Protein AF-A0A2N1U5N4-F1 (afdb_monomer_lite)

Foldseek 3Di:
DDDPPPDALVRLQVVLVVDPDLVSNLVSLVVSLVRLVVQLVVLVVDDPVPDVVSVVVSVVSNVVSVVSNVVSVVVNVVSD

Sequence (80 aa):
MGEGHSGSIGANYIEANEALSKKDFVMRIKICRKEAKESRYWLKLVNIDGKKELEKERNILENEACELTHIFGSIVTKSE

Secondary structure (DSSP, 8-state):
--------HHHHHHHHHT-SSHHHHHHHHHHHHHHHHHHHHHHHH---TT-HHHHHHHHHHHHHHHHHHHHHHHHHHH--

Radius of gyration: 14.68 Å; chains: 1; bounding box: 34×19×42 Å

pLDDT: mean 91.71, std 13.93, range [37.75, 98.62]

Structure (mmCIF, N/CA/C/O backbone):
data_AF-A0A2N1U5N4-F1
#
_entry.id   AF-A0A2N1U5N4-F1
#
loop_
_atom_site.group_PDB
_atom_site.id
_atom_site.type_symbol
_atom_site.label_atom_id
_atom_site.label_alt_id
_atom_site.label_comp_id
_atom_site.label_asym_id
_atom_site.label_entity_id
_atom_site.label_seq_id
_atom_site.pdbx_PDB_ins_code
_atom_site.Cartn_x
_atom_site.Cartn_y
_atom_site.Cartn_z
_atom_site.occupancy
_atom_site.B_iso_or_equiv
_atom_site.auth_seq_id
_atom_site.auth_comp_id
_atom_site.auth_asym_id
_atom_site.auth_atom_id
_atom_site.pdbx_PDB_model_num
ATOM 1 N N . MET A 1 1 ? -13.132 0.274 -22.363 1.00 37.75 1 MET A N 1
ATOM 2 C CA . MET A 1 1 ? -12.106 -0.773 -22.207 1.00 37.75 1 MET A CA 1
ATOM 3 C C . MET A 1 1 ? -11.797 -0.854 -20.720 1.00 37.75 1 MET A C 1
ATOM 5 O O . MET A 1 1 ? -11.056 -0.023 -20.219 1.00 37.75 1 MET A O 1
ATOM 9 N N . GLY A 1 2 ? -12.514 -1.700 -19.982 1.00 42.31 2 GLY A N 1
ATOM 10 C CA . GLY A 1 2 ? -12.258 -1.883 -18.555 1.00 42.31 2 GLY A CA 1
ATOM 11 C C . GLY A 1 2 ? -11.115 -2.872 -18.407 1.00 42.31 2 GLY A C 1
ATOM 12 O O . GLY A 1 2 ? -11.319 -4.055 -18.655 1.00 42.31 2 GLY A O 1
ATOM 13 N N . GLU A 1 3 ? -9.918 -2.396 -18.078 1.00 44.81 3 GLU A N 1
ATOM 14 C CA . GLU A 1 3 ? -8.846 -3.286 -17.640 1.00 44.81 3 GLU A CA 1
ATOM 15 C C . GLU A 1 3 ? -9.229 -3.795 -16.248 1.00 44.81 3 GLU A C 1
ATOM 17 O O . GLU A 1 3 ? -9.224 -3.052 -15.267 1.00 44.81 3 GLU A O 1
ATOM 22 N N . GLY A 1 4 ? -9.667 -5.052 -16.184 1.00 42.72 4 GLY A N 1
ATOM 23 C CA . GLY A 1 4 ? -9.870 -5.750 -14.925 1.00 42.72 4 GLY A CA 1
ATOM 24 C C . GLY A 1 4 ? -8.516 -5.959 -14.259 1.00 42.72 4 GLY A C 1
ATOM 25 O O . GLY A 1 4 ? -7.785 -6.877 -14.619 1.00 42.72 4 GLY A O 1
ATOM 26 N N . HIS A 1 5 ? -8.172 -5.104 -13.299 1.00 50.22 5 HIS A N 1
ATOM 27 C CA . HIS A 1 5 ? -7.054 -5.349 -12.395 1.00 50.22 5 HIS A CA 1
ATOM 28 C C . HIS A 1 5 ? -7.502 -6.421 -11.395 1.00 50.22 5 HIS A C 1
ATOM 30 O O . HIS A 1 5 ? -8.166 -6.127 -10.408 1.00 50.22 5 HIS A O 1
ATOM 36 N N . SER A 1 6 ? -7.222 -7.686 -11.709 1.00 55.16 6 SER A N 1
ATOM 37 C CA . SER A 1 6 ? -7.516 -8.832 -10.833 1.00 55.16 6 SER A CA 1
ATOM 38 C C . SER A 1 6 ? -6.357 -9.158 -9.873 1.00 55.16 6 SER A C 1
ATOM 40 O O . SER A 1 6 ? -6.389 -10.194 -9.209 1.00 55.16 6 SER A O 1
ATOM 42 N N . GLY A 1 7 ? -5.321 -8.314 -9.824 1.00 63.41 7 GLY A N 1
ATOM 43 C CA . GLY A 1 7 ? -4.158 -8.463 -8.948 1.00 63.41 7 GLY A CA 1
ATOM 44 C C . GLY A 1 7 ? -4.327 -7.701 -7.634 1.00 63.41 7 GLY A C 1
ATOM 45 O O . GLY A 1 7 ? -5.085 -6.742 -7.554 1.00 63.41 7 GLY A O 1
ATOM 46 N N . SER A 1 8 ? -3.636 -8.147 -6.588 1.00 86.06 8 SER A N 1
ATOM 47 C CA . SER A 1 8 ? -3.448 -7.373 -5.358 1.00 86.06 8 SER A CA 1
ATOM 48 C C . SER A 1 8 ? -2.135 -6.591 -5.421 1.00 86.06 8 SER A C 1
ATOM 50 O O . SER A 1 8 ? -1.271 -6.883 -6.254 1.00 86.06 8 SER A O 1
ATOM 52 N N . ILE A 1 9 ? -1.928 -5.673 -4.471 1.00 91.44 9 ILE A N 1
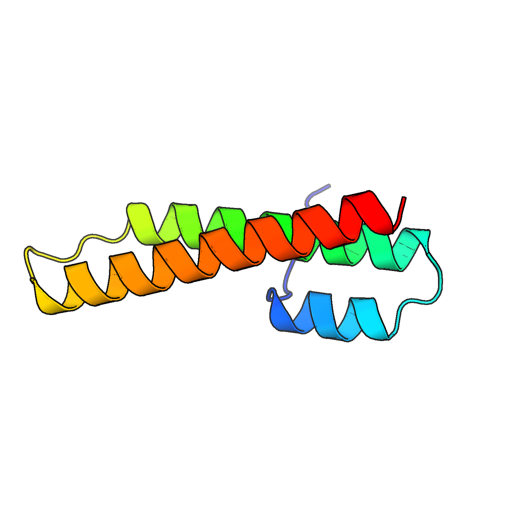ATOM 53 C CA . ILE A 1 9 ? -0.685 -4.892 -4.348 1.00 91.44 9 ILE A CA 1
ATOM 54 C C . ILE A 1 9 ? 0.542 -5.816 -4.369 1.00 91.44 9 ILE A C 1
ATOM 56 O O . ILE A 1 9 ? 1.541 -5.520 -5.021 1.00 91.44 9 ILE A O 1
ATOM 60 N N . GLY A 1 10 ? 0.452 -6.955 -3.674 1.00 89.88 10 GLY A N 1
ATOM 61 C CA . GLY A 1 10 ? 1.522 -7.947 -3.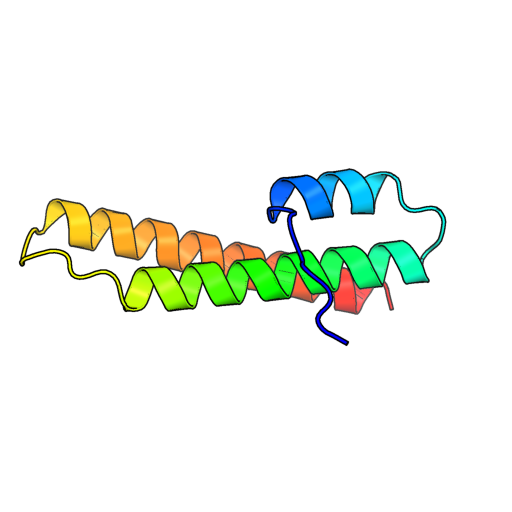611 1.00 89.88 10 GLY A CA 1
ATOM 62 C C . GLY A 1 10 ? 1.791 -8.622 -4.955 1.00 89.88 10 GLY A C 1
ATOM 63 O O . GLY A 1 10 ? 2.948 -8.729 -5.348 1.00 89.88 10 GLY A O 1
ATOM 64 N N . ALA A 1 11 ? 0.745 -9.025 -5.683 1.00 91.06 11 ALA A N 1
ATOM 65 C CA . ALA A 1 11 ? 0.896 -9.651 -6.998 1.00 91.06 11 ALA A CA 1
ATOM 66 C C . ALA A 1 11 ? 1.555 -8.690 -7.999 1.00 91.06 11 ALA A C 1
ATOM 68 O O . ALA A 1 11 ? 2.571 -9.028 -8.601 1.00 91.06 11 ALA A O 1
ATOM 69 N N . ASN A 1 12 ? 1.053 -7.454 -8.084 1.00 91.31 12 ASN A N 1
ATOM 70 C CA . ASN A 1 12 ? 1.633 -6.429 -8.952 1.00 91.31 12 ASN A CA 1
ATOM 71 C C . ASN A 1 12 ? 3.085 -6.095 -8.569 1.00 91.31 12 ASN A C 1
ATOM 73 O O . ASN A 1 12 ? 3.901 -5.810 -9.444 1.00 91.31 12 ASN A O 1
ATOM 77 N N . TYR A 1 13 ? 3.434 -6.136 -7.278 1.00 94.62 13 TYR A N 1
ATOM 78 C CA . TYR A 1 13 ? 4.805 -5.893 -6.827 1.00 94.62 13 TYR A CA 1
ATOM 79 C C . TYR A 1 13 ? 5.759 -7.045 -7.175 1.00 94.62 13 TYR A C 1
ATOM 81 O O . TYR A 1 13 ? 6.877 -6.788 -7.618 1.00 94.62 13 TYR A O 1
ATOM 89 N N . ILE A 1 14 ? 5.324 -8.301 -7.023 1.00 94.81 14 ILE A N 1
ATOM 90 C CA . ILE A 1 14 ? 6.087 -9.480 -7.468 1.00 94.81 14 ILE A CA 1
ATOM 91 C C . ILE A 1 14 ? 6.345 -9.379 -8.969 1.00 94.81 14 ILE A C 1
ATOM 93 O O . ILE A 1 14 ? 7.492 -9.437 -9.403 1.00 94.81 14 ILE A O 1
ATOM 97 N N . GLU A 1 15 ? 5.297 -9.117 -9.747 1.00 92.00 15 GLU A N 1
ATOM 98 C CA . GLU A 1 15 ? 5.426 -8.941 -11.185 1.00 92.00 15 GLU A CA 1
ATOM 99 C C . GLU A 1 15 ? 6.322 -7.746 -11.547 1.00 92.00 15 GLU A C 1
ATOM 101 O O . GLU A 1 15 ? 7.077 -7.809 -12.514 1.00 92.00 15 GLU A O 1
ATOM 106 N N . ALA A 1 16 ? 6.282 -6.643 -10.792 1.00 93.69 16 ALA A N 1
ATOM 107 C CA . ALA A 1 16 ? 7.178 -5.515 -11.033 1.00 93.69 16 ALA A CA 1
ATOM 108 C C . ALA A 1 16 ? 8.641 -5.959 -10.920 1.00 93.69 16 ALA A C 1
ATOM 110 O O . ALA A 1 16 ? 9.444 -5.633 -11.787 1.00 93.69 16 ALA A O 1
ATOM 111 N N . ASN A 1 17 ? 8.985 -6.764 -9.916 1.00 94.00 17 ASN A N 1
ATOM 112 C CA . ASN A 1 17 ? 10.349 -7.272 -9.750 1.00 94.00 17 ASN A CA 1
ATOM 113 C C . ASN A 1 17 ? 10.795 -8.220 -10.882 1.00 94.00 17 ASN A C 1
ATOM 115 O O . ASN A 1 17 ? 11.993 -8.365 -11.108 1.00 94.00 17 ASN A O 1
ATOM 119 N N . GLU A 1 18 ? 9.853 -8.805 -11.623 1.00 95.62 18 GLU A N 1
ATOM 120 C CA . GLU A 1 18 ? 10.092 -9.640 -12.810 1.00 95.62 18 GLU A CA 1
ATOM 121 C C . GLU A 1 18 ? 9.862 -8.883 -14.136 1.00 95.62 18 GLU A C 1
ATOM 123 O O . GLU A 1 18 ? 9.706 -9.488 -15.199 1.00 95.62 18 GLU A O 1
ATOM 128 N N . ALA A 1 19 ? 9.797 -7.547 -14.099 1.00 94.25 19 ALA A N 1
ATOM 129 C CA . ALA A 1 19 ? 9.469 -6.735 -15.265 1.00 94.25 19 ALA A CA 1
ATOM 130 C C . ALA A 1 19 ? 10.480 -6.884 -16.411 1.00 94.25 19 ALA A C 1
ATOM 132 O O . ALA A 1 19 ? 11.697 -6.848 -16.227 1.00 94.25 19 ALA A O 1
ATOM 133 N N . LEU A 1 20 ? 9.955 -6.939 -17.637 1.00 93.06 20 LEU A N 1
ATOM 134 C CA . LEU A 1 20 ? 10.758 -7.103 -18.855 1.00 93.06 20 LEU A CA 1
ATOM 135 C C . LEU A 1 20 ? 11.386 -5.786 -19.338 1.00 93.06 20 LEU A C 1
ATOM 137 O O . LEU A 1 20 ? 12.229 -5.776 -20.234 1.00 93.06 20 LEU A O 1
ATOM 141 N N . SER A 1 21 ? 10.954 -4.648 -18.786 1.00 96.31 21 SER A N 1
ATOM 142 C CA . SER A 1 21 ? 11.500 -3.328 -19.108 1.00 96.31 21 SER A CA 1
ATOM 143 C C . SER A 1 21 ? 11.268 -2.318 -17.982 1.00 96.31 21 SER A C 1
ATOM 145 O O . SER A 1 21 ? 10.361 -2.474 -17.167 1.00 96.31 21 SER A O 1
ATOM 147 N N . LYS A 1 22 ? 12.019 -1.205 -17.995 1.00 95.81 22 LYS A N 1
ATOM 148 C CA . LYS A 1 22 ? 11.813 -0.072 -17.070 1.00 95.81 22 LYS A CA 1
ATOM 149 C C . LYS A 1 22 ? 10.391 0.506 -17.169 1.00 95.81 22 LYS A C 1
ATOM 151 O O . LYS A 1 22 ? 9.799 0.869 -16.159 1.00 95.81 22 LYS A O 1
ATOM 156 N N . LYS A 1 23 ? 9.818 0.564 -18.378 1.00 95.56 23 LYS A N 1
ATOM 157 C CA . LYS A 1 23 ? 8.449 1.062 -18.594 1.00 95.56 23 LYS A CA 1
ATOM 158 C C . LYS A 1 23 ? 7.402 0.137 -17.967 1.00 95.56 23 LYS A C 1
ATOM 160 O O . LYS A 1 23 ? 6.467 0.627 -17.341 1.00 95.56 23 LYS A O 1
ATOM 165 N N . ASP A 1 24 ? 7.581 -1.170 -18.131 1.00 94.75 24 ASP A N 1
ATOM 166 C CA . ASP A 1 24 ? 6.726 -2.206 -17.541 1.00 94.75 24 ASP A CA 1
ATOM 167 C C . ASP A 1 24 ? 6.812 -2.186 -16.005 1.00 94.75 24 ASP A C 1
ATOM 169 O O . ASP A 1 24 ? 5.794 -2.082 -15.323 1.00 94.75 24 ASP A O 1
ATOM 173 N N . PHE A 1 25 ? 8.032 -2.100 -15.462 1.00 96.50 25 PHE A N 1
ATOM 174 C CA . PHE A 1 25 ? 8.272 -1.904 -14.031 1.00 96.50 25 PHE A CA 1
ATOM 175 C C . PHE A 1 25 ? 7.496 -0.698 -13.481 1.00 96.50 25 PHE A C 1
ATOM 177 O O . PHE A 1 25 ? 6.712 -0.824 -12.541 1.00 96.50 25 PHE A O 1
ATOM 184 N N . VAL A 1 26 ? 7.663 0.480 -14.095 1.00 97.00 26 VAL A N 1
ATOM 185 C CA . VAL A 1 26 ? 6.987 1.711 -13.654 1.00 97.00 26 VAL A CA 1
ATOM 186 C C . VAL A 1 26 ? 5.466 1.590 -13.756 1.00 97.00 26 VAL A C 1
ATOM 188 O O . VAL A 1 26 ? 4.763 2.077 -12.869 1.00 97.00 26 VAL A O 1
ATOM 191 N N . MET A 1 27 ? 4.939 0.949 -14.805 1.00 95.94 27 MET A N 1
ATOM 192 C CA . MET A 1 27 ? 3.502 0.700 -14.945 1.00 95.94 27 MET A CA 1
ATOM 193 C C . MET A 1 27 ? 2.971 -0.150 -13.785 1.00 95.94 27 MET A C 1
ATOM 195 O O . MET A 1 27 ? 2.004 0.255 -13.140 1.00 95.94 27 MET A O 1
ATOM 199 N N . ARG A 1 28 ? 3.626 -1.272 -13.468 1.00 95.88 28 ARG A N 1
ATOM 200 C CA . ARG A 1 28 ? 3.218 -2.163 -12.371 1.00 95.88 28 ARG A CA 1
ATOM 201 C C . ARG A 1 28 ? 3.280 -1.475 -11.007 1.00 95.88 28 ARG A C 1
ATOM 203 O O . ARG A 1 28 ? 2.319 -1.534 -10.247 1.00 95.88 28 ARG A O 1
ATOM 210 N N . ILE A 1 29 ? 4.328 -0.694 -10.728 1.00 97.75 29 ILE A N 1
ATOM 211 C CA . ILE A 1 29 ? 4.404 0.094 -9.484 1.00 97.75 29 ILE A CA 1
ATOM 212 C C . ILE A 1 29 ? 3.303 1.173 -9.417 1.00 97.75 29 ILE A C 1
ATOM 214 O O . ILE A 1 29 ? 2.758 1.440 -8.340 1.00 97.75 29 ILE A O 1
ATOM 218 N N . LYS A 1 30 ? 2.920 1.788 -10.548 1.00 96.88 30 LYS A N 1
ATOM 219 C CA . LYS A 1 30 ? 1.777 2.721 -10.600 1.00 96.88 30 LYS A CA 1
ATOM 220 C C . LYS A 1 30 ? 0.458 2.018 -10.254 1.00 96.88 30 LYS A C 1
ATOM 222 O O . LYS A 1 30 ? -0.364 2.630 -9.568 1.00 96.88 30 LYS A O 1
ATOM 227 N N . ILE A 1 31 ? 0.283 0.755 -10.653 1.00 96.12 31 ILE A N 1
ATOM 228 C CA . ILE A 1 31 ? -0.866 -0.073 -10.253 1.00 96.12 31 ILE A CA 1
ATOM 229 C C . ILE A 1 31 ? -0.827 -0.344 -8.741 1.00 96.12 31 ILE A C 1
ATOM 231 O O . ILE A 1 31 ? -1.803 -0.018 -8.067 1.00 96.12 31 ILE A O 1
ATOM 235 N N . CYS A 1 32 ? 0.311 -0.771 -8.171 1.00 96.94 32 CYS A N 1
ATOM 236 C CA . CYS A 1 32 ? 0.456 -0.948 -6.715 1.00 96.94 32 CYS A CA 1
ATOM 237 C C . CYS A 1 32 ? 0.060 0.315 -5.929 1.00 96.94 32 CYS A C 1
ATOM 239 O O . CYS A 1 32 ? -0.655 0.252 -4.930 1.00 96.94 32 CYS A O 1
ATOM 241 N N . ARG A 1 33 ? 0.495 1.497 -6.395 1.00 97.44 33 ARG A N 1
ATOM 242 C CA . ARG A 1 33 ? 0.139 2.790 -5.782 1.00 97.44 33 ARG A CA 1
ATOM 243 C C . ARG A 1 33 ? -1.356 3.093 -5.883 1.00 97.44 33 ARG A C 1
ATOM 245 O O . ARG A 1 33 ? -1.904 3.697 -4.963 1.00 97.44 33 ARG A O 1
ATOM 252 N N . LYS A 1 34 ? -2.001 2.753 -7.002 1.00 96.38 34 LYS A N 1
ATOM 253 C CA . LYS A 1 34 ? -3.448 2.931 -7.193 1.00 96.38 34 LYS A CA 1
ATOM 254 C C . LYS A 1 34 ? -4.223 2.031 -6.229 1.00 96.38 34 LYS A C 1
ATOM 256 O O . LYS A 1 34 ? -5.057 2.542 -5.489 1.00 96.38 34 LYS A O 1
ATOM 261 N N . GLU A 1 35 ? -3.880 0.750 -6.165 1.00 96.12 35 GLU A N 1
ATOM 262 C CA . GLU A 1 35 ? -4.527 -0.219 -5.275 1.00 96.12 35 GLU A CA 1
ATOM 263 C C . GLU A 1 35 ? -4.329 0.142 -3.793 1.00 96.12 35 GLU A C 1
ATOM 265 O O . GLU A 1 35 ? -5.283 0.097 -3.024 1.00 96.12 35 GLU A O 1
ATOM 270 N N . ALA A 1 36 ? -3.147 0.625 -3.384 1.00 96.88 36 ALA A N 1
ATOM 271 C CA . ALA A 1 36 ? -2.922 1.122 -2.019 1.00 96.88 36 ALA A CA 1
ATOM 272 C C . ALA A 1 36 ? -3.838 2.309 -1.656 1.00 96.88 36 ALA A C 1
ATOM 274 O O . ALA A 1 36 ? -4.377 2.375 -0.548 1.00 96.88 36 ALA A O 1
ATOM 275 N N . LYS A 1 37 ? -4.068 3.233 -2.600 1.00 96.81 37 LYS A N 1
ATOM 276 C CA . LYS A 1 37 ? -5.006 4.351 -2.409 1.00 96.81 37 LYS A CA 1
ATOM 277 C C . LYS A 1 37 ? -6.453 3.879 -2.306 1.00 96.81 37 LYS A C 1
ATOM 279 O O . LYS A 1 37 ? -7.192 4.413 -1.480 1.00 96.81 37 LYS A O 1
ATOM 284 N N . GLU A 1 38 ? -6.850 2.915 -3.131 1.00 96.62 38 GLU A N 1
ATOM 285 C CA . GLU A 1 38 ? -8.190 2.323 -3.096 1.00 96.62 38 GLU A CA 1
ATOM 286 C C . GLU A 1 38 ? -8.421 1.580 -1.775 1.00 96.62 38 GLU A C 1
ATOM 288 O O . GLU A 1 38 ? -9.412 1.855 -1.105 1.00 96.62 38 GLU A O 1
ATOM 293 N N . SER A 1 39 ? -7.473 0.753 -1.321 1.00 95.75 39 SER A N 1
ATOM 294 C CA . SER A 1 39 ? -7.526 0.094 -0.007 1.00 95.75 39 SER A CA 1
ATOM 295 C C . SER A 1 39 ? -7.698 1.100 1.129 1.00 95.75 39 SER A C 1
ATOM 297 O O . SER A 1 39 ? -8.573 0.937 1.978 1.00 95.75 39 SER A O 1
ATOM 299 N N . ARG A 1 40 ? -6.929 2.198 1.112 1.00 97.25 40 ARG A N 1
ATOM 300 C CA . ARG A 1 40 ? -7.072 3.278 2.097 1.00 97.25 40 ARG A CA 1
ATOM 301 C C . ARG A 1 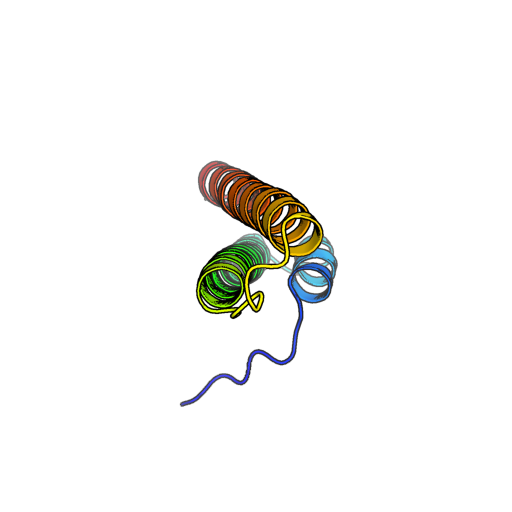40 ? -8.461 3.920 2.059 1.00 97.25 40 ARG A C 1
ATOM 303 O O . ARG A 1 40 ? -9.028 4.223 3.106 1.00 97.25 40 ARG A O 1
ATOM 310 N N . TYR A 1 41 ? -8.997 4.169 0.867 1.00 97.12 41 TYR A N 1
ATOM 311 C CA . TYR A 1 41 ? -10.340 4.723 0.703 1.00 97.12 41 TYR A CA 1
ATOM 312 C C . TYR A 1 41 ? -11.405 3.776 1.265 1.00 97.12 41 TYR A C 1
ATOM 314 O O . TYR A 1 41 ? -12.258 4.214 2.034 1.00 97.12 41 TYR A O 1
ATOM 322 N N . TRP A 1 42 ? -11.312 2.482 0.957 1.00 97.38 42 TRP A N 1
ATOM 323 C CA . TRP A 1 42 ? -12.246 1.484 1.468 1.00 97.38 42 TRP A CA 1
ATOM 324 C C . TRP A 1 42 ? -12.195 1.371 2.987 1.00 97.38 42 TRP A C 1
ATOM 326 O O . TRP A 1 42 ? -13.252 1.389 3.609 1.00 97.38 42 TRP A O 1
ATOM 336 N N . LEU A 1 43 ? -11.003 1.367 3.595 1.00 96.81 43 LEU A N 1
ATOM 337 C CA . LEU A 1 43 ? -10.848 1.350 5.054 1.00 96.81 43 LEU A CA 1
ATOM 338 C C . LEU A 1 43 ? -11.613 2.494 5.730 1.00 96.81 43 LEU A C 1
ATOM 340 O O . LEU A 1 43 ? -12.299 2.258 6.718 1.00 96.81 43 LEU A O 1
ATOM 344 N N . LYS A 1 44 ? -11.582 3.706 5.164 1.00 94.50 44 LYS A N 1
ATOM 345 C CA . LYS A 1 44 ? -12.333 4.862 5.690 1.00 94.50 44 LYS A CA 1
ATOM 346 C C . LYS A 1 44 ? -13.848 4.705 5.614 1.00 94.50 44 LYS A C 1
ATOM 348 O O . LYS A 1 44 ? -14.555 5.309 6.415 1.00 94.50 44 LYS A O 1
ATOM 353 N N . LEU A 1 45 ? -14.343 3.942 4.643 1.00 96.38 45 LEU A N 1
ATOM 354 C CA . LEU A 1 45 ? -15.772 3.691 4.461 1.00 96.38 45 LEU A CA 1
ATOM 355 C C . LEU A 1 45 ? -16.293 2.533 5.315 1.00 96.38 45 LEU A C 1
ATOM 357 O O . LEU A 1 45 ? -17.506 2.412 5.486 1.00 96.38 45 LEU A O 1
ATOM 361 N N . VAL A 1 46 ? -15.410 1.685 5.853 1.00 95.38 46 VAL A N 1
ATOM 362 C CA . VAL A 1 46 ? -15.816 0.577 6.722 1.00 95.38 46 VAL A CA 1
ATOM 363 C C . VAL A 1 46 ? -16.485 1.129 7.981 1.00 95.38 46 VAL A C 1
ATOM 365 O O . VAL A 1 46 ? -15.878 1.857 8.775 1.00 95.38 46 VAL A O 1
ATOM 368 N N . ASN A 1 47 ? -17.746 0.740 8.176 1.00 94.62 47 ASN A N 1
ATOM 369 C CA . ASN A 1 47 ? -18.469 0.984 9.415 1.00 94.62 47 ASN A CA 1
ATOM 370 C C . ASN A 1 47 ? -17.987 0.005 10.493 1.00 94.62 47 ASN A C 1
ATOM 372 O O . ASN A 1 47 ? -18.062 -1.209 10.322 1.00 94.62 47 ASN A O 1
ATOM 376 N N . ILE A 1 48 ? -17.522 0.552 11.611 1.00 95.50 48 ILE A N 1
ATOM 377 C CA . ILE A 1 48 ? -16.985 -0.206 12.745 1.00 95.50 48 ILE A CA 1
ATOM 378 C C . ILE A 1 48 ? -18.000 -0.424 13.875 1.00 95.50 48 ILE A C 1
ATOM 380 O O . ILE A 1 48 ? -17.641 -0.989 14.902 1.00 95.50 48 ILE A O 1
ATOM 384 N N . ASP A 1 49 ? -19.244 0.046 13.732 1.00 95.31 49 ASP A N 1
ATOM 385 C CA . ASP A 1 49 ? -20.303 -0.120 14.743 1.00 95.31 49 ASP A CA 1
ATOM 386 C C . ASP A 1 49 ? -19.894 0.386 16.148 1.00 95.31 49 ASP A C 1
ATOM 388 O O . ASP A 1 49 ? -20.202 -0.207 17.178 1.00 95.31 49 ASP A O 1
ATOM 392 N N . GLY A 1 50 ? -19.099 1.464 16.198 1.00 93.38 50 GLY A N 1
ATOM 393 C CA . GLY A 1 50 ? -18.616 2.072 17.447 1.00 93.38 50 GLY A CA 1
ATOM 394 C C . GLY A 1 50 ? -17.576 1.256 18.233 1.00 93.38 50 GLY A C 1
ATOM 395 O O . GLY A 1 50 ? -17.191 1.658 19.334 1.00 93.38 50 GLY A O 1
ATOM 396 N N . LYS A 1 51 ? -17.093 0.137 17.685 1.00 97.19 51 LYS A N 1
ATOM 397 C CA . LYS A 1 51 ? -16.098 -0.747 18.307 1.00 97.19 51 LYS A CA 1
ATOM 398 C C . LYS A 1 51 ? -14.705 -0.113 18.320 1.00 97.19 51 LYS A C 1
ATOM 400 O O . LYS A 1 51 ? -14.064 0.031 17.279 1.00 97.19 51 LYS A O 1
ATOM 405 N N . LYS A 1 52 ? -14.212 0.259 19.506 1.00 95.00 52 LYS A N 1
ATOM 406 C CA . LYS A 1 52 ? -12.926 0.971 19.686 1.00 95.00 52 LYS A CA 1
ATOM 407 C C . LYS A 1 52 ? -11.716 0.156 19.222 1.00 95.00 52 LYS A C 1
ATOM 409 O O . LYS A 1 52 ? -10.735 0.714 18.743 1.00 95.00 52 LYS A O 1
ATOM 414 N N . GLU A 1 53 ? -11.775 -1.155 19.376 1.00 95.50 53 GLU A N 1
ATOM 415 C CA . GLU A 1 53 ? -10.771 -2.102 18.906 1.00 95.50 53 GLU A CA 1
ATOM 416 C C . GLU A 1 53 ? -10.673 -2.109 17.376 1.00 95.50 53 GLU A C 1
ATOM 418 O O . GLU A 1 53 ? -9.568 -2.059 16.840 1.00 95.50 53 GLU A O 1
ATOM 423 N N . LEU A 1 54 ? -11.811 -2.052 16.675 1.00 96.88 54 LEU A N 1
ATOM 424 C CA . LEU A 1 54 ? -11.848 -1.961 15.214 1.00 96.88 54 LEU A CA 1
ATOM 425 C C . LEU A 1 54 ? -11.460 -0.568 14.715 1.00 96.88 54 LEU A C 1
ATOM 427 O O . LEU A 1 54 ? -10.843 -0.456 13.663 1.00 96.88 54 LEU A O 1
ATOM 431 N N . GLU A 1 55 ? -11.765 0.490 15.472 1.00 96.69 55 GLU A N 1
ATOM 432 C CA . GLU A 1 55 ? -11.264 1.842 15.193 1.00 96.69 55 GLU A CA 1
ATOM 433 C C . GLU A 1 55 ? -9.731 1.868 15.191 1.00 96.69 55 GLU A C 1
ATOM 435 O O . GLU A 1 55 ? -9.104 2.399 14.275 1.00 96.69 55 GLU A O 1
ATOM 440 N N . LYS A 1 56 ? -9.118 1.266 16.218 1.00 96.56 56 LYS A N 1
ATOM 441 C CA . LYS A 1 56 ? -7.662 1.165 16.327 1.00 96.56 56 LYS A CA 1
ATOM 442 C C . LYS A 1 56 ? -7.078 0.386 15.150 1.00 96.56 56 LYS A C 1
ATOM 444 O O . LYS A 1 56 ? -6.128 0.865 14.536 1.00 96.56 56 LYS A O 1
ATOM 449 N N . GLU A 1 57 ? -7.658 -0.767 14.828 1.00 97.38 57 GLU A N 1
ATOM 450 C CA . GLU A 1 57 ? -7.223 -1.602 13.705 1.00 97.38 57 GLU A CA 1
ATOM 451 C C . GLU A 1 57 ? -7.337 -0.854 12.371 1.00 97.38 57 GLU A C 1
ATOM 453 O O . GLU A 1 57 ? -6.376 -0.780 11.610 1.00 97.38 57 GLU A O 1
ATOM 458 N N . ARG A 1 58 ? -8.478 -0.199 12.121 1.00 97.31 58 ARG A N 1
ATOM 459 C CA . ARG A 1 58 ? -8.695 0.619 10.924 1.00 97.31 58 ARG A CA 1
ATOM 460 C C . ARG A 1 58 ? -7.639 1.710 10.789 1.00 97.31 58 ARG A C 1
ATOM 462 O O . ARG A 1 58 ? -7.135 1.913 9.691 1.00 97.31 58 ARG A O 1
ATOM 469 N N . ASN A 1 59 ? -7.290 2.392 11.879 1.00 96.88 59 ASN A N 1
ATOM 470 C CA . ASN A 1 59 ? -6.274 3.446 11.855 1.00 96.88 59 ASN A CA 1
ATOM 471 C C . ASN A 1 59 ? -4.871 2.896 11.558 1.00 96.88 59 ASN A C 1
ATOM 473 O O . ASN A 1 59 ? -4.112 3.535 10.832 1.00 96.88 59 ASN A O 1
ATOM 477 N N . ILE A 1 60 ? -4.530 1.711 12.076 1.00 98.19 60 ILE A N 1
ATOM 478 C CA . ILE A 1 60 ? -3.268 1.026 11.753 1.00 98.19 60 ILE A CA 1
ATOM 479 C C . ILE A 1 60 ? -3.223 0.686 10.259 1.00 98.19 60 ILE A C 1
ATOM 481 O O . ILE A 1 60 ? -2.285 1.086 9.573 1.00 98.19 60 ILE A O 1
ATOM 485 N N . LEU A 1 61 ? -4.269 0.037 9.743 1.00 98.12 61 LEU A N 1
ATOM 486 C CA . LEU A 1 61 ? -4.362 -0.349 8.334 1.00 98.12 61 LEU A CA 1
ATOM 487 C C . LEU A 1 61 ? -4.404 0.870 7.397 1.00 98.12 61 LEU A C 1
ATOM 489 O O . LEU A 1 61 ? -3.832 0.845 6.307 1.00 98.12 61 LEU A O 1
ATOM 493 N N . GLU A 1 62 ? -5.061 1.965 7.800 1.00 98.12 62 GLU A N 1
ATOM 494 C CA . GLU A 1 62 ? -5.090 3.201 7.011 1.00 98.12 62 GLU A CA 1
ATOM 495 C C . GLU A 1 62 ? -3.685 3.807 6.894 1.00 98.12 62 GLU A C 1
ATOM 497 O O . GLU A 1 62 ? -3.293 4.261 5.811 1.00 98.12 62 GLU A O 1
ATOM 502 N N . ASN A 1 63 ? -2.931 3.807 7.996 1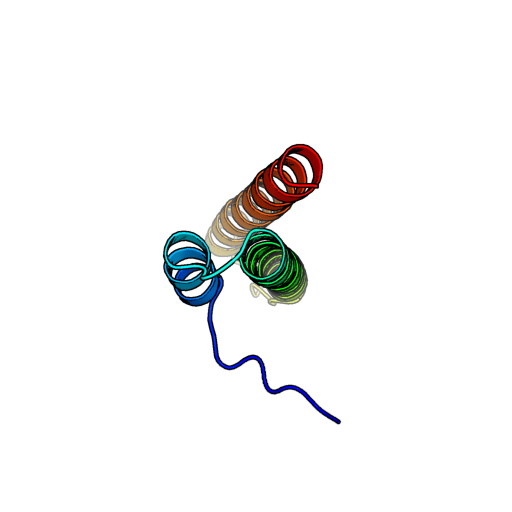.00 98.25 63 ASN A N 1
ATOM 503 C CA . ASN A 1 63 ? -1.554 4.287 8.019 1.00 98.25 63 ASN A CA 1
ATOM 504 C C . ASN A 1 63 ? -0.651 3.415 7.144 1.00 98.25 63 ASN A C 1
ATOM 506 O O . ASN A 1 63 ? 0.061 3.961 6.305 1.00 98.25 63 ASN A O 1
ATOM 510 N N . GLU A 1 64 ? -0.754 2.091 7.241 1.00 98.25 64 GLU A N 1
ATOM 511 C CA . GLU A 1 64 ? 0.005 1.16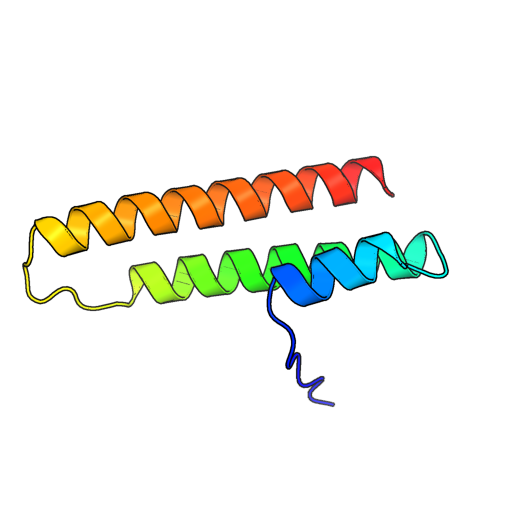3 6.393 1.00 98.25 64 GLU A CA 1
ATOM 512 C C . GLU A 1 64 ? -0.292 1.390 4.898 1.00 98.25 64 GLU A C 1
ATOM 514 O O . GLU A 1 64 ? 0.616 1.536 4.078 1.00 98.25 64 GLU A O 1
ATOM 519 N N . ALA A 1 65 ? -1.567 1.536 4.521 1.00 98.00 65 ALA A N 1
ATOM 520 C CA . ALA A 1 65 ? -1.945 1.841 3.140 1.00 98.00 65 ALA A CA 1
ATOM 521 C C . ALA A 1 65 ? -1.408 3.211 2.664 1.00 98.00 65 ALA A C 1
ATOM 523 O O . ALA A 1 65 ? -1.069 3.399 1.485 1.00 98.00 65 ALA A O 1
ATOM 524 N N . CYS A 1 66 ? -1.305 4.187 3.572 1.00 98.12 66 CYS A N 1
ATOM 525 C CA . CYS A 1 66 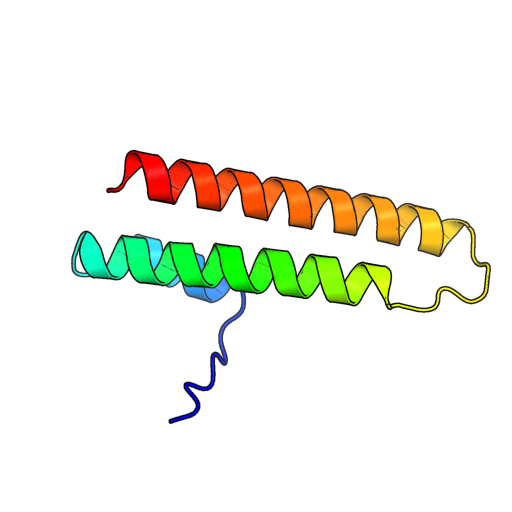? -0.687 5.487 3.311 1.00 98.12 66 CYS A CA 1
ATOM 526 C C . CYS A 1 66 ? 0.829 5.361 3.082 1.00 98.12 66 CYS A C 1
ATOM 528 O O . CYS A 1 66 ? 1.356 5.906 2.109 1.00 98.12 66 CYS A O 1
ATOM 530 N N . GLU A 1 67 ? 1.520 4.600 3.928 1.00 98.62 67 GLU A N 1
ATOM 531 C CA . GLU A 1 67 ? 2.950 4.309 3.805 1.00 98.62 67 GLU A CA 1
ATOM 532 C C . GLU A 1 67 ? 3.258 3.600 2.485 1.00 98.62 67 GLU A C 1
ATOM 534 O O . GLU A 1 67 ? 4.119 4.062 1.735 1.00 98.62 67 GLU A O 1
ATOM 539 N N . LEU A 1 68 ? 2.486 2.570 2.123 1.00 98.25 68 LEU A N 1
ATOM 540 C CA . LEU A 1 68 ? 2.592 1.892 0.827 1.00 98.25 68 LEU A CA 1
ATOM 541 C C . LEU A 1 68 ? 2.411 2.868 -0.342 1.00 98.25 68 LEU A C 1
ATOM 543 O O . LEU A 1 68 ? 3.196 2.872 -1.293 1.00 98.25 68 LEU A O 1
ATOM 547 N N . THR A 1 69 ? 1.421 3.762 -0.257 1.00 98.19 69 THR A N 1
ATOM 548 C CA . THR A 1 69 ? 1.209 4.800 -1.276 1.00 98.19 69 THR A CA 1
ATOM 549 C C . THR A 1 69 ? 2.447 5.687 -1.443 1.00 98.19 69 THR A C 1
ATOM 551 O O . THR A 1 69 ? 2.816 6.019 -2.579 1.00 98.19 69 THR A O 1
ATOM 554 N N . HIS A 1 70 ? 3.091 6.083 -0.341 1.00 98.44 70 HIS A N 1
ATOM 555 C CA . HIS A 1 70 ? 4.315 6.883 -0.365 1.00 98.44 70 HIS A CA 1
ATOM 556 C C . HIS A 1 70 ? 5.506 6.101 -0.916 1.00 98.44 70 HIS A C 1
ATOM 558 O O . HIS A 1 70 ? 6.166 6.608 -1.822 1.00 98.44 70 HIS A O 1
ATOM 564 N N . ILE A 1 71 ? 5.724 4.867 -0.457 1.00 98.50 71 ILE A N 1
ATOM 565 C CA . ILE A 1 71 ? 6.801 3.982 -0.920 1.00 98.50 71 ILE A CA 1
ATOM 566 C C . ILE A 1 71 ? 6.723 3.803 -2.437 1.00 98.50 71 ILE A C 1
ATOM 568 O O . ILE A 1 71 ? 7.677 4.128 -3.146 1.00 98.50 71 ILE A O 1
ATOM 572 N N . PHE A 1 72 ? 5.568 3.382 -2.962 1.00 98.25 72 PHE A N 1
ATOM 573 C CA . PHE A 1 72 ? 5.396 3.211 -4.406 1.00 98.25 72 PHE A CA 1
ATOM 574 C C . PHE A 1 72 ? 5.528 4.537 -5.161 1.00 98.25 72 PHE A C 1
ATOM 576 O O . PHE A 1 72 ? 6.074 4.569 -6.259 1.00 98.25 72 PHE A O 1
ATOM 583 N N . GLY A 1 73 ? 5.098 5.653 -4.563 1.00 98.00 73 GLY A N 1
ATOM 584 C CA . GLY A 1 73 ? 5.336 6.990 -5.110 1.00 98.00 73 GLY A CA 1
ATOM 585 C C . GLY A 1 73 ? 6.812 7.312 -5.288 1.00 98.00 73 GLY A C 1
ATOM 586 O O . GLY A 1 73 ? 7.231 7.706 -6.372 1.00 98.00 73 GLY A O 1
ATOM 587 N N . SER A 1 74 ? 7.600 7.116 -4.234 1.00 98.38 74 SER A N 1
ATOM 588 C CA . SER A 1 74 ? 9.041 7.344 -4.263 1.00 98.38 74 SER A CA 1
ATOM 589 C C . SER A 1 74 ? 9.753 6.418 -5.245 1.00 98.38 74 SER A C 1
ATOM 591 O O . SER A 1 74 ? 10.691 6.860 -5.904 1.00 98.38 74 SER A O 1
ATOM 593 N N . ILE A 1 75 ? 9.311 5.162 -5.374 1.00 97.94 75 ILE A N 1
ATOM 594 C CA . ILE A 1 75 ? 9.846 4.229 -6.374 1.00 97.94 75 ILE A CA 1
ATOM 595 C C . ILE A 1 75 ? 9.573 4.758 -7.782 1.00 97.94 75 ILE A C 1
ATOM 597 O O . ILE A 1 75 ? 10.516 4.836 -8.564 1.00 97.94 75 ILE A O 1
ATOM 601 N N . VAL A 1 76 ? 8.340 5.179 -8.097 1.00 97.56 76 VAL A N 1
ATOM 602 C CA . VAL A 1 76 ? 8.008 5.749 -9.416 1.00 97.56 76 VAL A CA 1
ATOM 603 C C . VAL A 1 76 ? 8.902 6.941 -9.729 1.00 97.56 76 VAL A C 1
ATOM 605 O O . VAL A 1 76 ? 9.557 6.931 -10.760 1.00 97.56 76 VAL A O 1
ATOM 608 N N . THR A 1 77 ? 9.006 7.920 -8.826 1.00 97.44 77 THR A N 1
ATOM 609 C CA . THR A 1 77 ? 9.815 9.129 -9.057 1.00 97.44 77 THR A CA 1
ATOM 610 C C . THR A 1 77 ? 11.295 8.825 -9.294 1.00 97.44 77 THR A C 1
ATOM 612 O O . THR A 1 77 ? 11.935 9.503 -10.085 1.00 97.44 77 THR A O 1
ATOM 615 N N . LYS A 1 78 ? 11.856 7.815 -8.621 1.00 96.56 78 LYS A N 1
ATOM 616 C CA . LYS A 1 78 ? 13.259 7.402 -8.817 1.00 96.56 78 LYS A CA 1
ATOM 617 C C . LYS A 1 78 ? 13.468 6.527 -10.053 1.00 96.56 78 LYS A C 1
ATOM 619 O O . LYS A 1 78 ? 14.602 6.343 -10.484 1.00 96.56 78 LYS A O 1
ATOM 624 N N . SER A 1 79 ? 12.391 5.942 -10.565 1.00 93.19 79 SER A N 1
ATOM 625 C CA . SER A 1 79 ? 12.405 4.989 -11.672 1.00 93.19 79 SER A CA 1
ATOM 626 C C . SER A 1 79 ? 11.873 5.596 -12.963 1.00 93.19 79 SER A C 1
ATOM 628 O O . SER A 1 79 ? 11.706 4.860 -13.925 1.00 93.19 79 SER A O 1
ATOM 630 N N . GLU A 1 80 ? 11.597 6.896 -13.009 1.00 87.62 80 GLU A N 1
ATOM 631 C CA . GLU A 1 80 ? 11.407 7.666 -14.245 1.00 87.62 80 GLU A CA 1
ATOM 632 C C . GLU A 1 80 ? 12.776 8.191 -14.700 1.00 87.62 80 GLU A C 1
ATOM 634 O O . GLU A 1 80 ? 13.168 7.867 -15.848 1.00 87.62 80 GLU A O 1
#